Protein AF-D5BYV4-F1 (afdb_monomer_lite)

Secondary structure (DSSP, 8-state):
--------------------HHHHHHHHHHHHHHHHHTT--EE-TTSPEE-GGGHHHHHHHHHHHHHHHHHHHHHHTT---STT----------

Organism: Nitrosococcus halophilus (strain Nc4) (NCBI:txid472759)

Foldseek 3Di:
DDDDDDDDDPPPPPDPPPCPPLNVVLVVLVVVLVCQVVQHWDQDPVRDIDHVVCSVVSVVVNVVSVVVVVVVVCVVVVDPDDPPDDDPPPDPPD

Radius of gyration: 22.62 Å; chains: 1; bounding box: 72×25×54 Å

Structure (mmCIF, N/CA/C/O backbone):
data_AF-D5BYV4-F1
#
_entry.id   AF-D5BYV4-F1
#
loop_
_atom_site.group_PDB
_atom_site.id
_atom_site.type_symbol
_atom_site.label_atom_id
_atom_site.label_alt_id
_atom_site.label_comp_id
_atom_site.label_asym_id
_atom_site.label_entity_id
_atom_site.label_seq_id
_atom_site.pdbx_PDB_ins_code
_atom_site.Cartn_x
_atom_site.Cartn_y
_atom_site.Cartn_z
_atom_site.occupancy
_atom_site.B_iso_or_equiv
_atom_site.auth_seq_id
_atom_site.auth_comp_id
_atom_site.auth_asym_id
_atom_site.auth_atom_id
_atom_site.pdbx_PDB_model_num
ATOM 1 N N . MET A 1 1 ? 58.880 -0.620 16.498 1.00 53.56 1 MET A N 1
ATOM 2 C CA . MET A 1 1 ? 57.892 -1.717 16.575 1.00 53.56 1 MET A CA 1
ATOM 3 C C . MET A 1 1 ? 56.788 -1.314 17.549 1.00 53.56 1 MET A C 1
ATOM 5 O O . MET A 1 1 ? 56.972 -1.440 18.748 1.00 53.56 1 MET A O 1
ATOM 9 N N . ARG A 1 2 ? 55.703 -0.727 17.030 1.00 52.41 2 ARG A N 1
ATOM 10 C CA . ARG A 1 2 ? 54.328 -0.740 17.565 1.00 52.41 2 ARG A CA 1
ATOM 11 C C . ARG A 1 2 ? 53.454 -0.066 16.505 1.00 52.41 2 ARG A C 1
ATOM 13 O O . ARG A 1 2 ? 53.342 1.150 16.453 1.00 52.41 2 ARG A O 1
ATOM 20 N N . LEU A 1 3 ? 52.967 -0.893 15.582 1.00 59.44 3 LEU A N 1
ATOM 21 C CA . LEU A 1 3 ? 51.846 -0.563 14.710 1.00 59.44 3 LEU A CA 1
ATOM 22 C C . LEU A 1 3 ? 50.565 -0.546 15.558 1.00 59.44 3 LEU A C 1
ATOM 24 O O . LEU A 1 3 ? 50.477 -1.369 16.471 1.00 59.44 3 LEU A O 1
ATOM 28 N N . HIS A 1 4 ? 49.646 0.378 15.250 1.00 58.47 4 HIS A N 1
ATOM 29 C CA 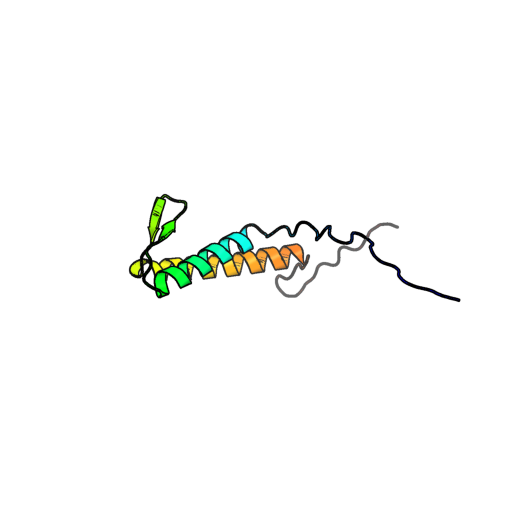. HIS A 1 4 ? 48.164 0.319 15.279 1.00 58.47 4 HIS A CA 1
ATOM 30 C C . HIS A 1 4 ? 47.583 1.737 15.504 1.00 58.47 4 HIS A C 1
ATOM 32 O O . HIS A 1 4 ? 48.211 2.516 16.220 1.00 58.47 4 HIS A O 1
ATOM 38 N N . PRO A 1 5 ? 46.354 2.058 15.049 1.00 56.84 5 PRO A N 1
ATOM 39 C CA . PRO A 1 5 ? 45.579 1.459 13.962 1.00 56.84 5 PRO A CA 1
ATOM 40 C C . PRO A 1 5 ? 45.082 2.492 12.931 1.00 56.84 5 PRO A C 1
ATOM 42 O O . PRO A 1 5 ? 44.778 3.643 13.236 1.00 56.84 5 PRO A O 1
ATOM 45 N N . SER A 1 6 ? 44.931 2.021 11.698 1.00 58.81 6 SER A N 1
ATOM 46 C CA . SER A 1 6 ? 44.068 2.626 10.690 1.00 58.81 6 SER A CA 1
ATOM 47 C C . SER A 1 6 ? 42.622 2.689 11.201 1.00 58.81 6 SER A C 1
ATOM 49 O O . SER A 1 6 ? 42.060 1.678 11.609 1.00 58.81 6 SER A O 1
ATOM 51 N N . GLY A 1 7 ? 42.018 3.868 11.142 1.00 56.78 7 GLY A N 1
ATOM 52 C CA . GLY A 1 7 ? 40.606 4.128 11.426 1.00 56.78 7 GLY A CA 1
ATOM 53 C C . GLY A 1 7 ? 40.455 5.642 11.412 1.00 56.78 7 GLY A C 1
ATOM 54 O O . GLY A 1 7 ? 40.982 6.319 12.276 1.00 56.78 7 GLY A O 1
ATOM 55 N N . GLN A 1 8 ? 39.919 6.276 10.381 1.00 55.09 8 GLN A N 1
ATOM 56 C CA . GLN A 1 8 ? 38.558 6.116 9.915 1.00 55.09 8 GLN A CA 1
ATOM 57 C C . GLN A 1 8 ? 38.498 6.814 8.548 1.00 55.09 8 GLN A C 1
ATOM 59 O O . GLN A 1 8 ? 38.693 8.025 8.468 1.00 55.09 8 GLN A O 1
ATOM 64 N N . CYS A 1 9 ? 38.246 6.089 7.460 1.00 39.72 9 CYS A N 1
ATOM 65 C CA . CYS A 1 9 ? 37.694 6.748 6.277 1.00 39.72 9 CYS A CA 1
ATOM 66 C C . CYS A 1 9 ? 36.216 7.023 6.591 1.00 39.72 9 CYS A C 1
ATOM 68 O O . CYS A 1 9 ? 35.519 6.065 6.939 1.00 39.72 9 CYS A O 1
ATOM 70 N N . PRO A 1 10 ? 35.693 8.258 6.488 1.00 51.41 10 PRO A N 1
ATOM 71 C CA . PRO A 1 10 ? 34.255 8.483 6.556 1.00 51.41 10 PRO A CA 1
ATOM 72 C C . PRO A 1 10 ? 33.610 7.976 5.258 1.00 51.41 10 PRO A C 1
ATOM 74 O O . PRO A 1 10 ? 33.300 8.733 4.347 1.00 51.41 10 PRO A O 1
ATOM 77 N N . GLN A 1 11 ? 33.425 6.662 5.157 1.00 50.34 11 GLN A N 1
ATOM 78 C CA . GLN A 1 11 ? 32.559 6.043 4.158 1.00 50.34 11 GLN A CA 1
ATOM 79 C C . GLN A 1 11 ? 31.157 5.975 4.773 1.00 50.34 11 GLN A C 1
ATOM 81 O O . GLN A 1 11 ? 30.729 4.948 5.289 1.00 50.34 11 GLN A O 1
ATOM 86 N N . SER A 1 12 ? 30.462 7.107 4.830 1.00 50.44 12 SER A N 1
ATOM 87 C CA . SER A 1 12 ? 29.021 7.138 5.123 1.00 50.44 12 SER A CA 1
ATOM 88 C C . SER A 1 12 ? 28.370 8.317 4.421 1.00 50.44 12 SER A C 1
ATOM 90 O O . SER A 1 12 ? 27.598 9.080 4.985 1.00 50.44 12 SER A O 1
ATOM 92 N N . THR A 1 13 ? 28.655 8.428 3.130 1.00 54.50 13 THR A N 1
ATOM 93 C CA . THR A 1 13 ? 27.609 8.810 2.191 1.00 54.50 13 THR A CA 1
ATOM 94 C C . THR A 1 13 ? 27.010 7.495 1.720 1.00 54.50 13 THR A C 1
ATOM 96 O O . THR A 1 13 ? 27.367 6.977 0.665 1.00 54.50 13 THR A O 1
ATOM 99 N N . PHE A 1 14 ? 26.158 6.893 2.559 1.00 49.44 14 PHE A N 1
ATOM 100 C CA . PHE A 1 14 ? 25.176 5.956 2.032 1.00 49.44 14 PHE A CA 1
ATOM 101 C C . PHE A 1 14 ? 24.405 6.762 1.001 1.00 49.44 14 PHE A C 1
ATOM 103 O O . PHE A 1 14 ? 23.749 7.747 1.345 1.00 49.44 14 PHE A O 1
ATOM 110 N N . GLY A 1 15 ? 24.650 6.421 -0.266 1.00 45.66 15 GLY A N 1
ATOM 111 C CA . GLY A 1 15 ? 24.058 7.075 -1.413 1.00 45.66 15 GLY A CA 1
ATOM 112 C C . GLY A 1 15 ? 22.583 7.278 -1.144 1.00 45.66 15 GLY A C 1
ATOM 113 O O . GLY A 1 15 ? 21.931 6.387 -0.597 1.00 45.66 15 GLY A O 1
ATOM 114 N N . GLY A 1 16 ? 22.100 8.476 -1.474 1.00 47.19 16 GLY A N 1
ATOM 115 C CA . GLY A 1 16 ? 20.681 8.768 -1.501 1.00 47.19 16 GLY A CA 1
ATOM 116 C C . GLY A 1 16 ? 20.010 7.653 -2.278 1.00 47.19 16 GLY A C 1
ATOM 117 O O . GLY A 1 16 ? 20.101 7.594 -3.503 1.00 47.19 16 GLY A O 1
ATOM 118 N N . ILE A 1 17 ? 19.414 6.723 -1.539 1.00 47.03 17 ILE A N 1
ATOM 119 C CA . ILE A 1 17 ? 18.551 5.712 -2.099 1.00 47.03 17 ILE A CA 1
ATOM 120 C C . ILE A 1 17 ? 17.401 6.575 -2.572 1.00 47.03 17 ILE A C 1
ATOM 122 O O . ILE A 1 17 ? 16.674 7.140 -1.752 1.00 47.03 17 ILE A O 1
ATOM 126 N N . ALA A 1 18 ? 17.312 6.793 -3.879 1.00 48.66 18 ALA A N 1
ATOM 127 C CA . ALA A 1 18 ? 16.065 7.203 -4.474 1.00 48.66 18 ALA A CA 1
ATOM 128 C C . ALA A 1 18 ? 15.090 6.084 -4.105 1.00 48.66 18 ALA A C 1
ATOM 130 O O . ALA A 1 18 ? 15.008 5.067 -4.785 1.00 48.66 18 ALA A O 1
ATOM 131 N N . VAL A 1 19 ? 14.459 6.214 -2.937 1.00 48.22 19 VAL A N 1
ATOM 132 C CA . VAL A 1 19 ? 13.308 5.423 -2.553 1.00 48.22 19 VAL A CA 1
ATOM 133 C C . VAL A 1 19 ? 12.297 5.807 -3.611 1.00 48.22 19 VAL A C 1
ATOM 135 O O . VAL A 1 19 ? 11.756 6.914 -3.590 1.00 48.22 19 VAL A O 1
ATOM 138 N N . SER A 1 20 ? 12.176 4.956 -4.625 1.00 56.81 20 SER A N 1
ATOM 139 C CA . SER A 1 20 ? 11.276 5.161 -5.744 1.00 56.81 20 SER A CA 1
ATOM 140 C C . SER A 1 20 ? 9.914 5.518 -5.168 1.00 56.81 20 SER A C 1
ATOM 142 O O . SER A 1 20 ? 9.490 4.931 -4.165 1.00 56.81 20 SER A O 1
ATOM 144 N N . THR A 1 21 ? 9.237 6.507 -5.749 1.00 73.75 21 THR A N 1
ATOM 145 C CA . THR A 1 21 ? 7.955 6.981 -5.219 1.00 73.75 21 THR A CA 1
ATOM 146 C C . THR A 1 21 ? 6.975 5.818 -5.035 1.00 73.75 21 THR A C 1
ATOM 148 O O . THR A 1 21 ? 6.228 5.812 -4.061 1.00 73.75 21 THR A O 1
ATOM 151 N N . ALA A 1 22 ? 7.019 4.784 -5.887 1.00 79.31 22 ALA A N 1
ATOM 152 C CA . ALA A 1 22 ? 6.184 3.599 -5.716 1.00 79.31 22 ALA A CA 1
ATOM 153 C C . ALA A 1 22 ? 6.562 2.728 -4.504 1.00 79.31 22 ALA A C 1
ATOM 155 O O . ALA A 1 22 ? 5.664 2.207 -3.845 1.00 79.31 22 ALA A O 1
ATOM 156 N N . THR A 1 23 ? 7.848 2.586 -4.173 1.00 83.12 23 THR A N 1
ATOM 157 C CA . THR A 1 23 ? 8.312 1.780 -3.028 1.00 83.12 23 THR A CA 1
ATOM 158 C C . THR A 1 23 ? 7.924 2.429 -1.699 1.00 83.12 23 THR A C 1
ATOM 160 O O . THR A 1 23 ? 7.447 1.741 -0.795 1.00 83.12 23 THR A O 1
ATOM 163 N N . ASP A 1 24 ? 8.042 3.758 -1.596 1.00 85.56 24 ASP A N 1
ATOM 164 C CA . ASP A 1 24 ? 7.566 4.514 -0.426 1.00 85.56 24 ASP A CA 1
ATOM 165 C C . ASP A 1 24 ? 6.046 4.372 -0.254 1.00 85.56 24 ASP A C 1
ATOM 167 O O . ASP A 1 24 ? 5.538 4.127 0.843 1.00 85.56 24 ASP A O 1
ATOM 171 N N . MET A 1 25 ? 5.307 4.451 -1.365 1.00 87.94 25 MET A N 1
ATOM 172 C CA . MET A 1 25 ? 3.861 4.261 -1.345 1.00 87.94 25 MET A CA 1
ATOM 173 C C . MET A 1 25 ? 3.489 2.838 -0.922 1.00 87.94 25 MET A C 1
ATOM 175 O O . MET A 1 25 ? 2.651 2.680 -0.037 1.00 87.94 25 MET A O 1
ATOM 179 N N . LEU A 1 26 ? 4.142 1.803 -1.459 1.00 87.75 26 LEU A N 1
ATOM 180 C CA . LEU A 1 26 ? 3.915 0.411 -1.062 1.00 87.75 26 LEU A CA 1
ATOM 181 C C . LEU A 1 26 ? 4.114 0.200 0.449 1.00 87.75 26 LEU A C 1
ATOM 183 O O . LEU A 1 26 ? 3.284 -0.442 1.099 1.00 87.75 26 LEU A O 1
ATOM 187 N N . ALA A 1 27 ? 5.168 0.784 1.023 1.00 88.69 27 ALA A N 1
ATOM 188 C CA . ALA A 1 27 ? 5.434 0.705 2.457 1.00 88.69 27 ALA A CA 1
ATOM 189 C C . ALA A 1 27 ? 4.294 1.311 3.297 1.00 88.69 27 ALA A C 1
ATOM 191 O O . ALA A 1 27 ? 3.883 0.713 4.295 1.00 88.69 27 ALA A O 1
ATOM 192 N N . LYS A 1 28 ? 3.713 2.441 2.866 1.00 87.88 28 LYS A N 1
ATOM 193 C CA . LYS A 1 28 ? 2.540 3.042 3.529 1.00 87.88 28 LYS A CA 1
ATOM 194 C C . LYS A 1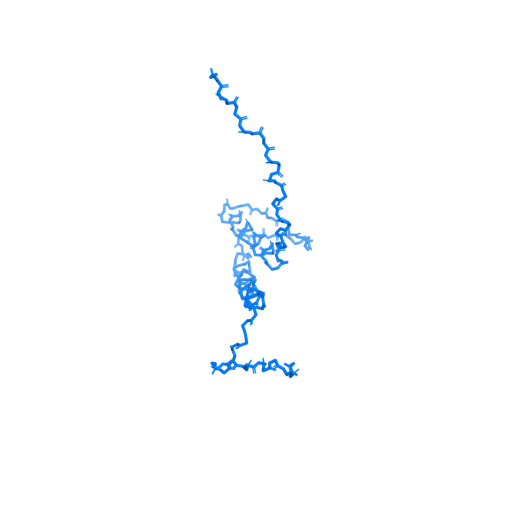 28 ? 1.334 2.104 3.510 1.00 87.88 28 LYS A C 1
ATOM 196 O O . LYS A 1 28 ? 0.683 1.943 4.540 1.00 87.88 28 LYS A O 1
ATOM 201 N N . TYR A 1 29 ? 1.058 1.445 2.381 1.00 89.94 29 TYR A N 1
ATOM 202 C CA . TYR A 1 29 ? -0.044 0.476 2.279 1.00 89.94 29 TYR A CA 1
ATOM 203 C C . TYR A 1 29 ? 0.165 -0.752 3.178 1.00 89.94 29 TYR A C 1
ATOM 205 O O . TYR A 1 29 ? -0.790 -1.227 3.791 1.00 89.94 29 TYR A O 1
ATOM 213 N N . LEU A 1 30 ? 1.398 -1.247 3.307 1.00 91.12 30 LEU A N 1
ATOM 214 C CA . LEU A 1 30 ? 1.719 -2.356 4.214 1.00 91.12 30 LEU A CA 1
ATOM 215 C C . LEU A 1 30 ? 1.553 -1.965 5.687 1.00 91.12 30 LEU A C 1
ATOM 217 O O . LEU A 1 30 ? 0.955 -2.711 6.460 1.00 91.12 30 LEU A O 1
ATOM 221 N N . ALA A 1 31 ? 2.033 -0.780 6.073 1.00 89.88 31 ALA A N 1
ATOM 222 C CA . ALA A 1 31 ? 1.848 -0.262 7.427 1.00 89.88 31 ALA A CA 1
ATOM 223 C C . ALA A 1 31 ? 0.358 -0.102 7.771 1.00 89.88 31 ALA A C 1
ATOM 225 O O . ALA A 1 31 ? -0.072 -0.439 8.876 1.00 89.88 31 ALA A O 1
ATOM 226 N N . ALA A 1 32 ? -0.437 0.353 6.800 1.00 89.06 32 ALA A N 1
ATOM 227 C CA . ALA A 1 32 ? -1.879 0.480 6.930 1.00 89.06 32 ALA A CA 1
ATOM 228 C C . ALA A 1 32 ? -2.569 -0.874 7.142 1.00 89.06 32 ALA A C 1
ATOM 230 O O . ALA A 1 32 ? -3.366 -1.027 8.067 1.00 89.06 32 ALA A O 1
ATOM 231 N N . GLU A 1 33 ? -2.236 -1.876 6.323 1.00 88.50 33 GLU A N 1
ATOM 232 C CA . GLU A 1 33 ? -2.795 -3.227 6.443 1.00 88.50 33 GLU A CA 1
ATOM 233 C C . GLU A 1 33 ? -2.519 -3.832 7.829 1.00 88.50 33 GLU A C 1
ATOM 235 O O . GLU A 1 33 ? -3.431 -4.387 8.452 1.00 88.50 33 GLU A O 1
ATOM 240 N N . SER A 1 34 ? -1.297 -3.678 8.343 1.00 90.75 34 SER A N 1
ATOM 241 C CA . SER A 1 34 ? -0.927 -4.131 9.689 1.00 90.75 34 SER A CA 1
ATOM 242 C C . SER A 1 34 ? -1.736 -3.412 10.771 1.00 90.75 34 SER A C 1
ATOM 244 O O . SER A 1 34 ? -2.364 -4.067 11.605 1.00 90.75 34 SER A O 1
ATOM 246 N N . ALA A 1 35 ? -1.820 -2.078 10.711 1.00 89.25 35 ALA A N 1
ATOM 247 C CA . ALA A 1 35 ? -2.565 -1.281 11.685 1.00 89.25 35 ALA A CA 1
ATOM 248 C C . ALA A 1 35 ? -4.056 -1.663 11.738 1.00 89.25 35 ALA A C 1
ATOM 250 O O . ALA A 1 35 ? -4.609 -1.848 12.824 1.00 89.25 35 ALA A O 1
ATOM 251 N N . LEU A 1 36 ? -4.698 -1.854 10.581 1.00 88.38 36 LEU A N 1
ATOM 252 C CA . LEU A 1 36 ? -6.091 -2.305 10.530 1.00 88.38 36 LEU A CA 1
ATOM 253 C C . LEU A 1 36 ? -6.267 -3.733 11.050 1.00 88.38 36 LEU A C 1
ATOM 255 O O . LEU A 1 36 ? -7.267 -4.050 11.701 1.00 88.38 36 LEU A O 1
ATOM 259 N N . THR A 1 37 ? -5.309 -4.616 10.767 1.00 89.69 37 THR A N 1
ATOM 260 C CA . THR A 1 37 ? -5.355 -6.003 11.244 1.00 89.69 37 THR A CA 1
ATOM 261 C C . THR A 1 37 ? -5.312 -6.050 12.773 1.00 89.69 37 THR A C 1
ATOM 263 O O . THR A 1 37 ? -6.076 -6.809 13.376 1.00 89.69 37 THR A O 1
ATOM 266 N N . GLU A 1 38 ? -4.535 -5.160 13.395 1.00 88.94 38 GLU A N 1
ATOM 267 C CA . GLU A 1 38 ? -4.484 -4.931 14.848 1.00 88.94 38 GLU A CA 1
ATOM 268 C C . GLU A 1 38 ? -5.744 -4.250 15.424 1.00 88.94 38 GLU A C 1
ATOM 270 O O . GLU A 1 38 ? -5.878 -4.135 16.639 1.00 88.94 38 GLU A O 1
ATOM 275 N N . GLY A 1 39 ? -6.687 -3.815 14.579 1.00 85.69 39 GLY A N 1
ATOM 276 C CA . GLY A 1 39 ? -7.925 -3.148 14.996 1.00 85.69 39 GLY A CA 1
ATOM 277 C C . GLY A 1 39 ? -7.790 -1.639 15.210 1.00 85.69 39 GLY A C 1
ATOM 278 O O . GLY A 1 39 ? -8.694 -1.019 15.766 1.00 85.69 39 GLY A O 1
ATOM 279 N N . LYS A 1 40 ? -6.685 -1.030 14.768 1.00 84.19 40 LYS A N 1
ATOM 280 C CA . LYS A 1 40 ? -6.503 0.425 14.797 1.00 84.19 40 LYS A CA 1
ATOM 281 C C . LYS A 1 40 ? -7.235 1.057 13.615 1.00 84.19 40 LYS A C 1
ATOM 283 O O . LYS A 1 40 ? -7.320 0.466 12.544 1.00 84.19 40 LYS A O 1
ATOM 288 N N . SER A 1 41 ? -7.741 2.270 13.812 1.00 84.00 41 SER A N 1
ATOM 289 C CA . SER A 1 41 ? -8.254 3.114 12.727 1.00 84.00 41 SER A CA 1
ATOM 290 C C . SER A 1 41 ? -7.170 4.103 12.321 1.00 84.00 41 SER A C 1
ATOM 292 O O . SER A 1 41 ? -6.500 4.670 13.186 1.00 84.00 41 SER A O 1
ATOM 294 N N . ILE A 1 42 ? -6.980 4.297 11.020 1.00 87.25 42 ILE A N 1
ATOM 295 C CA . ILE A 1 42 ? -5.903 5.128 10.468 1.00 87.25 42 ILE A CA 1
ATOM 296 C C . ILE A 1 42 ? -6.491 6.269 9.656 1.00 87.25 42 ILE A C 1
ATOM 298 O O . ILE A 1 42 ? -7.328 6.046 8.789 1.00 87.25 42 ILE A O 1
ATOM 302 N N . SER A 1 43 ? -6.024 7.488 9.906 1.00 86.44 43 SER A N 1
ATOM 303 C CA . SER A 1 43 ? -6.342 8.636 9.058 1.00 86.44 43 SER A CA 1
ATOM 304 C C . SER A 1 43 ? -5.372 8.669 7.884 1.00 86.44 43 SER A C 1
ATOM 306 O O . SER A 1 43 ? -4.160 8.778 8.074 1.00 86.44 43 SER A O 1
ATOM 308 N N . TRP A 1 44 ? -5.900 8.543 6.673 1.00 83.56 44 TRP A N 1
ATOM 309 C CA . TRP A 1 44 ? -5.127 8.592 5.442 1.00 83.56 44 TRP A CA 1
ATOM 310 C C . TRP A 1 44 ? -4.788 10.030 5.048 1.00 83.56 44 TRP A C 1
ATOM 312 O O . TRP A 1 44 ? -5.424 10.982 5.499 1.00 83.56 44 TRP A O 1
ATOM 322 N N . VAL A 1 45 ? -3.802 10.183 4.163 1.00 75.88 45 VAL A N 1
ATOM 323 C CA . VAL A 1 45 ? -3.351 11.490 3.646 1.00 75.88 45 VAL A CA 1
ATOM 324 C C . VAL A 1 45 ? -4.455 12.273 2.929 1.00 75.88 45 VAL A C 1
ATOM 326 O O . VAL A 1 45 ? -4.442 13.497 2.965 1.00 75.88 45 VAL A O 1
ATOM 329 N N . ASP A 1 46 ? -5.454 11.586 2.373 1.00 78.00 46 ASP A N 1
ATOM 330 C CA . ASP A 1 46 ? -6.641 12.199 1.756 1.00 78.00 46 ASP A CA 1
ATOM 331 C C . ASP A 1 46 ? -7.709 12.638 2.782 1.00 78.00 46 ASP A C 1
ATOM 333 O O . ASP A 1 46 ? -8.829 12.987 2.417 1.00 78.00 46 ASP A O 1
ATOM 337 N N . GLY A 1 47 ? -7.409 12.558 4.083 1.00 81.12 47 GLY A N 1
ATOM 338 C CA . GLY A 1 47 ? -8.334 12.891 5.172 1.00 81.12 47 GLY A CA 1
ATOM 339 C C . GLY A 1 47 ? -9.401 11.826 5.448 1.00 81.12 47 GLY A C 1
ATOM 340 O O . GLY A 1 47 ? -10.213 11.989 6.358 1.00 81.12 47 GLY A O 1
ATOM 341 N N . ARG A 1 48 ? -9.404 10.719 4.695 1.00 84.00 48 ARG A N 1
ATOM 342 C CA . ARG A 1 48 ? -10.308 9.579 4.911 1.00 84.00 48 ARG A CA 1
ATOM 343 C C . ARG A 1 48 ? -9.839 8.745 6.098 1.00 84.00 48 ARG A C 1
ATOM 345 O O . ARG A 1 48 ? -8.648 8.488 6.245 1.00 84.00 48 ARG A O 1
ATOM 352 N N . GLN A 1 49 ? -10.775 8.283 6.919 1.00 87.56 49 GLN A N 1
ATOM 353 C CA . GLN A 1 49 ? -10.486 7.321 7.977 1.00 87.56 49 GLN A CA 1
ATOM 354 C C . GLN A 1 49 ? -10.665 5.906 7.424 1.00 87.56 49 GLN A C 1
ATOM 356 O O . GLN A 1 49 ? -11.720 5.585 6.888 1.00 87.56 49 GLN A O 1
ATOM 361 N N . LEU A 1 50 ? -9.619 5.092 7.522 1.00 87.19 50 LEU A N 1
ATOM 362 C CA . LEU A 1 50 ? -9.603 3.700 7.093 1.00 87.19 50 LEU A CA 1
ATOM 363 C C . LEU A 1 50 ? -9.837 2.794 8.299 1.00 87.19 50 LEU A C 1
ATOM 365 O O . LEU A 1 50 ? -9.252 2.988 9.372 1.00 87.19 50 LEU A O 1
ATOM 369 N N . THR A 1 51 ? -10.668 1.780 8.091 1.00 88.44 51 THR A N 1
ATOM 370 C CA . THR A 1 51 ? -11.077 0.791 9.088 1.00 88.44 51 THR A CA 1
ATOM 371 C C . THR A 1 51 ? -10.930 -0.626 8.530 1.00 88.44 51 THR A C 1
ATOM 373 O O . THR A 1 51 ? -10.607 -0.817 7.360 1.00 88.44 51 THR A O 1
ATOM 376 N N . ARG A 1 52 ? -11.179 -1.660 9.347 1.00 86.75 52 ARG A N 1
ATOM 377 C CA . ARG A 1 52 ? -11.127 -3.068 8.899 1.00 86.75 52 ARG A CA 1
ATOM 378 C C . ARG A 1 52 ? -12.014 -3.367 7.684 1.00 86.75 52 ARG A C 1
ATOM 380 O O . ARG A 1 52 ? -11.711 -4.310 6.958 1.00 86.75 52 A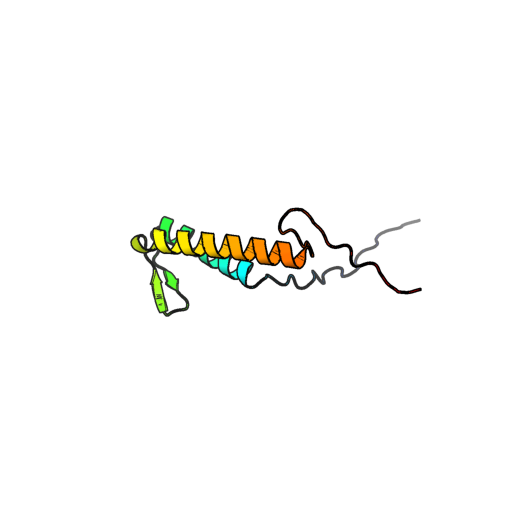RG A O 1
ATOM 387 N N . GLU A 1 53 ? -13.073 -2.595 7.459 1.00 87.94 53 GLU A N 1
ATOM 388 C CA . GLU A 1 53 ? -13.953 -2.742 6.294 1.00 87.94 53 GLU A CA 1
ATOM 389 C C . GLU A 1 53 ? -13.231 -2.355 4.990 1.00 87.94 53 GLU A C 1
ATOM 391 O O . GLU A 1 53 ? -13.405 -3.000 3.956 1.00 87.94 53 GLU A O 1
ATOM 396 N N . ASP A 1 54 ? -12.312 -1.391 5.066 1.00 87.81 54 ASP A N 1
ATOM 397 C CA . ASP A 1 54 ? -11.496 -0.907 3.949 1.00 87.81 54 ASP A CA 1
ATOM 398 C C . ASP A 1 54 ? -10.288 -1.812 3.649 1.00 87.81 54 ASP A C 1
ATOM 400 O O . ASP A 1 54 ? -9.554 -1.600 2.682 1.00 87.81 54 ASP A O 1
ATOM 404 N N . LEU A 1 55 ? -10.062 -2.868 4.438 1.00 88.56 55 LEU A N 1
ATOM 405 C CA . LEU A 1 55 ? -8.893 -3.748 4.311 1.00 88.56 55 LEU A CA 1
ATOM 406 C C . LEU A 1 55 ? -8.834 -4.430 2.930 1.00 88.56 55 LEU A C 1
ATOM 408 O O . LEU A 1 55 ? -7.753 -4.662 2.382 1.00 88.56 55 LEU A O 1
ATOM 412 N N . ALA A 1 56 ? -9.991 -4.691 2.314 1.00 90.19 56 ALA A N 1
ATOM 413 C CA . ALA A 1 56 ? -10.067 -5.174 0.937 1.00 90.19 56 ALA A CA 1
ATOM 414 C C . ALA A 1 56 ? -9.601 -4.128 -0.098 1.00 90.19 56 ALA A C 1
ATOM 416 O O . ALA A 1 56 ? -8.966 -4.501 -1.086 1.00 90.19 56 ALA A O 1
ATOM 417 N N . GLU A 1 57 ? -9.884 -2.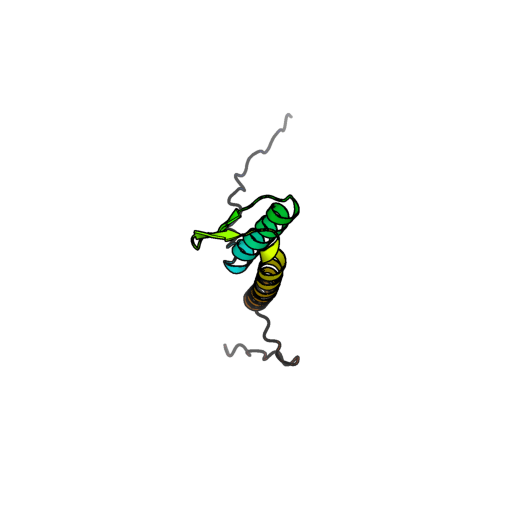840 0.118 1.00 89.19 57 GLU A N 1
ATOM 418 C CA . GLU A 1 57 ? -9.421 -1.727 -0.724 1.00 89.19 57 GLU A CA 1
ATOM 419 C C . GLU A 1 57 ? -7.907 -1.528 -0.573 1.00 89.19 57 GLU A C 1
ATOM 421 O O . GLU A 1 57 ? -7.192 -1.509 -1.575 1.00 89.19 57 GLU A O 1
ATOM 426 N N . ILE A 1 58 ? -7.390 -1.530 0.660 1.00 89.50 58 ILE A N 1
ATOM 427 C CA . ILE A 1 58 ? -5.947 -1.414 0.936 1.00 89.50 58 ILE A CA 1
ATOM 428 C C . ILE A 1 58 ? -5.162 -2.552 0.279 1.00 89.50 58 ILE A C 1
ATOM 430 O O . ILE A 1 58 ? -4.130 -2.315 -0.346 1.00 89.50 58 ILE A O 1
ATOM 434 N N . ARG A 1 59 ? -5.668 -3.790 0.341 1.00 90.88 59 ARG A N 1
ATOM 435 C CA . ARG A 1 59 ? -5.050 -4.938 -0.343 1.00 90.88 59 ARG A CA 1
ATOM 436 C C . ARG A 1 59 ? -5.004 -4.778 -1.859 1.00 90.88 59 ARG A C 1
ATOM 438 O O . ARG A 1 59 ? -4.042 -5.234 -2.477 1.00 90.88 59 ARG A O 1
ATOM 445 N N . LYS A 1 60 ? -6.036 -4.180 -2.464 1.00 92.00 60 LYS A N 1
ATOM 446 C CA . LYS A 1 60 ? -6.054 -3.873 -3.903 1.00 92.00 60 LYS A CA 1
ATOM 447 C C . LYS A 1 60 ? -5.034 -2.784 -4.230 1.00 92.00 60 LYS A C 1
ATOM 449 O O . LYS A 1 60 ? -4.234 -2.991 -5.137 1.00 92.00 60 LYS A O 1
ATOM 454 N N . GLY A 1 61 ? -5.006 -1.703 -3.448 1.00 89.88 61 GLY A N 1
ATOM 455 C CA . GLY A 1 61 ? -4.019 -0.630 -3.576 1.00 89.88 61 GLY A CA 1
ATOM 456 C C . GLY A 1 61 ? -2.588 -1.158 -3.473 1.00 89.88 61 GLY A C 1
ATOM 457 O O . GLY A 1 61 ? -1.778 -0.898 -4.356 1.00 89.88 61 GLY A O 1
ATOM 458 N N . ARG A 1 62 ? -2.296 -2.008 -2.479 1.00 90.06 62 ARG A N 1
ATOM 459 C CA . ARG A 1 62 ? -0.989 -2.670 -2.340 1.00 90.06 62 ARG A CA 1
ATOM 460 C C . ARG A 1 62 ? -0.588 -3.407 -3.618 1.00 90.06 62 ARG A C 1
ATOM 462 O O . ARG A 1 62 ? 0.496 -3.163 -4.127 1.00 90.06 62 ARG A O 1
ATOM 469 N N . LYS A 1 63 ? -1.470 -4.254 -4.162 1.00 90.69 63 LYS A N 1
ATOM 470 C CA . LYS A 1 63 ? -1.191 -5.016 -5.393 1.00 90.69 63 LYS A CA 1
ATOM 471 C C . LYS A 1 63 ? -0.909 -4.119 -6.595 1.00 90.69 63 LYS A C 1
ATOM 473 O O . LYS A 1 63 ? -0.113 -4.482 -7.457 1.00 90.69 63 LYS A O 1
ATOM 478 N N . GLU A 1 64 ? -1.581 -2.975 -6.683 1.00 90.19 64 GLU A N 1
ATOM 479 C CA . GLU A 1 64 ? -1.313 -1.989 -7.729 1.00 90.19 64 GLU A CA 1
ATOM 480 C C . GLU A 1 64 ? 0.083 -1.381 -7.568 1.00 90.19 64 GLU A C 1
ATOM 482 O O . GLU A 1 64 ? 0.851 -1.343 -8.529 1.00 90.19 64 GLU A O 1
ATOM 487 N N . TRP A 1 65 ? 0.447 -0.980 -6.350 1.00 88.56 65 TRP A N 1
ATOM 488 C CA . TRP A 1 65 ? 1.770 -0.430 -6.070 1.00 88.56 65 TRP A CA 1
ATOM 489 C C . TRP A 1 65 ? 2.887 -1.460 -6.230 1.00 88.56 65 TRP A C 1
ATOM 491 O O . TRP A 1 65 ? 3.918 -1.116 -6.790 1.00 88.56 65 TRP A O 1
ATOM 501 N N . GLU A 1 66 ? 2.673 -2.728 -5.869 1.00 88.69 66 GLU A N 1
ATOM 502 C CA . GLU A 1 66 ? 3.621 -3.824 -6.136 1.00 88.69 66 GLU A CA 1
ATOM 503 C C . GLU A 1 66 ? 3.918 -3.960 -7.637 1.00 88.69 66 GLU A C 1
ATOM 505 O O . GLU A 1 66 ? 5.074 -4.083 -8.038 1.00 88.69 66 GLU A O 1
ATOM 510 N N . ARG A 1 67 ? 2.889 -3.872 -8.492 1.00 87.81 67 ARG A N 1
ATOM 511 C CA . ARG A 1 67 ? 3.076 -3.888 -9.954 1.00 87.81 67 ARG A CA 1
ATOM 512 C C . ARG A 1 67 ? 3.857 -2.675 -10.447 1.00 87.81 67 ARG A C 1
ATOM 514 O O . ARG A 1 67 ? 4.673 -2.812 -11.353 1.00 87.81 67 ARG A O 1
ATOM 521 N N . ARG A 1 68 ? 3.596 -1.496 -9.877 1.00 85.75 68 ARG A N 1
ATOM 522 C CA . ARG A 1 68 ? 4.298 -0.257 -10.238 1.00 85.75 68 ARG A CA 1
ATOM 523 C C . ARG A 1 68 ? 5.757 -0.295 -9.806 1.00 85.75 68 ARG A C 1
ATOM 525 O O . ARG A 1 68 ? 6.601 0.060 -10.613 1.00 85.75 68 ARG A O 1
ATOM 532 N N . VAL A 1 69 ? 6.050 -0.791 -8.603 1.00 87.12 69 VAL A N 1
ATOM 533 C CA . VAL A 1 69 ? 7.424 -1.019 -8.131 1.00 87.12 69 VAL A CA 1
ATOM 534 C C . VAL A 1 69 ? 8.151 -1.969 -9.075 1.00 87.12 69 VAL A C 1
ATOM 536 O O . VAL A 1 69 ? 9.211 -1.617 -9.572 1.00 87.12 69 VAL A O 1
ATOM 539 N N . ALA A 1 70 ? 7.550 -3.110 -9.422 1.00 84.62 70 ALA A N 1
ATOM 540 C CA . ALA A 1 70 ? 8.158 -4.049 -10.366 1.00 84.62 70 ALA A CA 1
ATOM 541 C C . ALA A 1 70 ? 8.417 -3.419 -11.751 1.00 84.62 70 ALA A C 1
ATOM 543 O O . ALA A 1 70 ? 9.426 -3.711 -12.392 1.00 84.62 70 ALA A O 1
ATOM 544 N N . ALA A 1 71 ? 7.526 -2.539 -12.220 1.00 82.62 71 ALA A N 1
ATOM 545 C CA . ALA A 1 71 ? 7.723 -1.797 -13.463 1.00 82.62 71 ALA A CA 1
ATOM 546 C C . ALA A 1 71 ? 8.848 -0.752 -13.351 1.00 82.62 71 ALA A C 1
ATOM 548 O O . ALA A 1 71 ? 9.668 -0.654 -14.261 1.00 82.62 71 ALA A O 1
ATOM 549 N N . GLU A 1 72 ? 8.914 -0.004 -12.247 1.00 82.88 72 GLU A N 1
ATOM 550 C CA . GLU A 1 72 ? 9.991 0.954 -11.968 1.00 82.88 72 GLU A CA 1
ATOM 551 C C . GLU A 1 72 ? 11.348 0.243 -11.860 1.00 82.88 72 GLU A C 1
ATOM 553 O O . GLU A 1 72 ? 12.326 0.705 -12.441 1.00 82.88 72 GLU A O 1
ATOM 558 N N . GLU A 1 73 ? 11.407 -0.917 -11.202 1.00 80.19 73 GLU A N 1
ATOM 559 C CA . GLU A 1 73 ? 12.607 -1.755 -11.119 1.00 80.19 73 GLU A CA 1
ATOM 560 C C . GLU A 1 73 ? 13.030 -2.288 -12.493 1.00 80.19 73 GLU A C 1
ATOM 562 O O . GLU A 1 73 ? 14.210 -2.229 -12.837 1.00 80.19 73 GLU A O 1
ATOM 567 N N . ALA A 1 74 ? 12.085 -2.748 -13.320 1.00 74.19 74 ALA A N 1
ATOM 568 C CA . ALA A 1 74 ? 12.372 -3.206 -14.681 1.00 74.19 74 ALA A CA 1
ATOM 569 C C . ALA A 1 74 ? 12.892 -2.074 -15.589 1.00 74.19 74 ALA A C 1
ATOM 571 O O . ALA A 1 74 ? 13.792 -2.294 -16.405 1.00 74.19 74 ALA A O 1
ATOM 572 N N . GLN A 1 75 ? 12.357 -0.859 -15.431 1.00 69.19 75 GLN A N 1
ATOM 573 C CA . GLN A 1 75 ? 12.831 0.338 -16.130 1.00 69.19 75 GLN A CA 1
ATOM 574 C C . GLN A 1 75 ? 14.218 0.770 -15.641 1.00 69.19 75 GLN A C 1
ATOM 576 O O . GLN A 1 75 ? 15.091 1.048 -16.463 1.00 69.19 75 GLN A O 1
ATOM 581 N N . ALA A 1 76 ? 14.446 0.777 -14.325 1.00 68.38 76 ALA A N 1
ATOM 582 C CA . ALA A 1 76 ? 15.743 1.087 -13.726 1.00 68.38 76 ALA A CA 1
ATOM 583 C C . ALA A 1 76 ? 16.821 0.059 -14.116 1.00 68.38 76 ALA A C 1
ATOM 585 O O . ALA A 1 76 ? 17.980 0.422 -14.300 1.00 68.38 76 ALA A O 1
ATOM 586 N N . ALA A 1 77 ? 16.435 -1.206 -14.306 1.00 65.69 77 ALA A N 1
ATOM 587 C CA . ALA A 1 77 ? 17.306 -2.276 -14.784 1.00 65.69 77 ALA A CA 1
ATOM 588 C C . ALA A 1 77 ? 17.578 -2.234 -16.305 1.00 65.69 77 ALA A C 1
ATOM 590 O O . ALA A 1 77 ? 18.352 -3.050 -16.804 1.00 65.69 77 ALA A O 1
ATOM 591 N N . GLY A 1 78 ? 16.977 -1.298 -17.054 1.00 56.41 78 GLY A N 1
ATOM 592 C CA . GLY A 1 78 ? 17.286 -1.061 -18.468 1.00 56.41 78 GLY A CA 1
ATOM 593 C C . GLY A 1 78 ? 16.884 -2.188 -19.426 1.00 56.41 78 GLY A C 1
ATOM 594 O O . GLY A 1 78 ? 17.486 -2.314 -20.490 1.00 5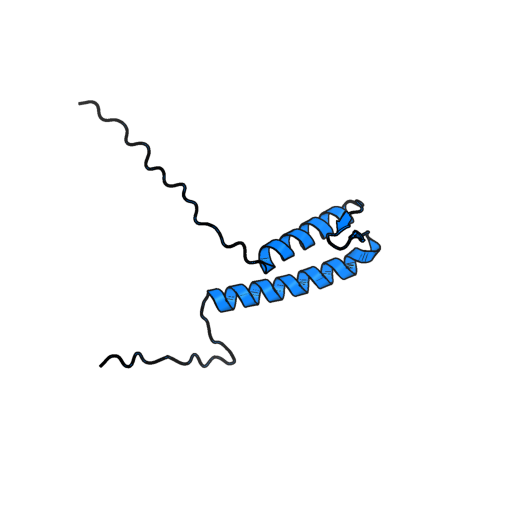6.41 78 GLY A O 1
ATOM 595 N N . ALA A 1 79 ? 15.899 -3.022 -19.078 1.00 53.69 79 ALA A N 1
ATOM 596 C CA . ALA A 1 79 ? 15.560 -4.211 -19.861 1.00 53.69 79 ALA A CA 1
ATOM 597 C C . ALA A 1 79 ? 14.371 -3.974 -20.820 1.00 53.69 79 ALA A C 1
ATOM 599 O O . ALA A 1 79 ? 13.223 -3.927 -20.368 1.00 53.69 79 ALA A O 1
ATOM 600 N N . PRO A 1 80 ? 14.575 -3.905 -22.154 1.00 53.62 80 PRO A N 1
ATOM 601 C CA . PRO A 1 80 ? 13.470 -3.963 -23.096 1.00 53.62 80 PRO A CA 1
ATOM 602 C C . PRO A 1 80 ? 13.091 -5.433 -23.288 1.00 53.62 80 PRO A C 1
ATOM 604 O O . PRO A 1 80 ? 13.768 -6.172 -23.999 1.00 53.62 80 PRO A O 1
ATOM 607 N N . THR A 1 81 ? 12.018 -5.892 -22.644 1.00 56.00 81 THR A N 1
ATOM 608 C CA . THR A 1 81 ? 11.496 -7.242 -22.902 1.00 56.00 81 THR A CA 1
ATOM 609 C C . THR A 1 81 ? 9.982 -7.234 -23.066 1.00 56.00 81 THR A C 1
ATOM 611 O O . THR A 1 81 ? 9.213 -7.553 -22.168 1.00 56.00 81 THR A O 1
ATOM 614 N N . ILE A 1 82 ? 9.542 -6.919 -24.283 1.00 51.03 82 ILE A N 1
ATOM 615 C CA . ILE A 1 82 ? 8.255 -7.398 -24.788 1.00 51.03 82 ILE A CA 1
ATOM 616 C C . ILE A 1 82 ? 8.597 -8.506 -25.785 1.00 51.03 82 ILE A C 1
ATOM 618 O O . ILE A 1 82 ? 9.070 -8.245 -26.885 1.00 51.03 82 ILE A O 1
ATOM 622 N N . GLY A 1 83 ? 8.439 -9.760 -25.356 1.00 56.59 83 GLY A N 1
ATOM 623 C CA . GLY A 1 83 ? 8.554 -10.928 -26.239 1.00 56.59 83 GLY A CA 1
ATOM 624 C C . GLY A 1 83 ? 9.969 -11.435 -26.551 1.00 56.59 83 GLY A C 1
ATOM 625 O O . GLY A 1 83 ? 10.144 -12.106 -27.560 1.00 56.59 83 GLY A O 1
ATOM 626 N N . GLY A 1 84 ? 10.978 -11.151 -25.718 1.00 52.12 84 GLY A N 1
ATOM 627 C CA . GLY A 1 84 ? 12.312 -11.765 -25.849 1.00 52.12 84 GLY A CA 1
ATOM 628 C C . GLY A 1 84 ? 13.187 -11.243 -26.998 1.00 52.12 84 GLY A C 1
ATOM 629 O O . GLY A 1 84 ? 14.260 -11.790 -27.238 1.00 52.12 84 GLY A O 1
ATOM 630 N N . LEU A 1 85 ? 12.782 -10.174 -27.683 1.00 52.75 85 LEU A N 1
ATOM 631 C CA . LEU A 1 85 ? 13.609 -9.491 -28.676 1.00 52.75 85 LEU A CA 1
ATOM 632 C C . LEU A 1 85 ? 14.196 -8.224 -28.051 1.00 52.75 85 LEU A C 1
ATOM 634 O O . LEU A 1 85 ? 13.623 -7.139 -28.138 1.00 52.75 85 LEU A O 1
ATOM 638 N N . GLY A 1 86 ? 15.341 -8.378 -27.387 1.00 54.47 86 GLY A N 1
ATOM 639 C CA . GLY A 1 86 ? 16.171 -7.238 -27.014 1.00 54.47 86 GLY A CA 1
ATOM 640 C C . GLY A 1 86 ? 16.737 -6.616 -28.287 1.00 54.47 86 GLY A C 1
ATOM 641 O O . GLY A 1 86 ? 17.496 -7.265 -29.005 1.00 54.47 86 GLY A O 1
ATOM 642 N N . TYR A 1 87 ? 16.358 -5.378 -28.600 1.00 52.41 87 TYR A N 1
ATOM 643 C CA . TYR A 1 87 ? 17.019 -4.649 -29.676 1.00 52.41 87 TYR A CA 1
ATOM 644 C C . TYR A 1 87 ? 18.410 -4.244 -29.178 1.00 52.41 87 TYR A C 1
ATOM 646 O O . TYR A 1 87 ? 18.562 -3.431 -28.267 1.00 52.41 87 TYR A O 1
ATOM 654 N N . ALA A 1 88 ? 19.446 -4.853 -29.750 1.00 59.41 88 ALA A N 1
ATOM 655 C CA . ALA A 1 88 ? 20.804 -4.369 -29.581 1.00 59.41 88 ALA A CA 1
ATOM 656 C C . ALA A 1 88 ? 20.912 -3.044 -30.342 1.00 59.41 88 ALA A C 1
ATOM 658 O O . ALA A 1 88 ? 20.906 -3.025 -31.573 1.00 59.41 88 ALA A O 1
ATOM 659 N N . VAL A 1 89 ? 20.989 -1.925 -29.622 1.00 56.03 89 VAL A N 1
ATOM 660 C CA . VAL A 1 89 ? 21.451 -0.668 -30.215 1.00 56.03 89 VAL A CA 1
ATOM 661 C C . VAL A 1 89 ? 22.924 -0.874 -30.548 1.00 56.03 89 VAL A C 1
ATOM 663 O O . VAL A 1 89 ? 23.783 -0.837 -29.669 1.00 56.03 89 VAL A O 1
ATOM 666 N N . ALA A 1 90 ? 23.211 -1.164 -31.816 1.00 49.81 90 ALA A N 1
ATOM 667 C CA . ALA A 1 90 ? 24.572 -1.147 -32.321 1.00 49.81 90 ALA A CA 1
ATOM 668 C C . ALA A 1 90 ? 25.142 0.263 -32.114 1.00 49.81 90 ALA A C 1
ATOM 670 O O . ALA A 1 90 ? 24.554 1.257 -32.543 1.00 49.81 90 ALA A O 1
ATOM 671 N N . ARG A 1 91 ? 26.279 0.342 -31.422 1.00 56.56 91 ARG A N 1
ATOM 672 C CA . ARG A 1 91 ? 27.043 1.572 -31.247 1.00 56.56 91 ARG A CA 1
ATOM 673 C C . ARG A 1 91 ? 27.704 1.900 -32.590 1.00 56.56 91 ARG A C 1
ATOM 675 O O . ARG A 1 91 ? 28.623 1.204 -33.002 1.00 56.56 91 ARG A O 1
ATOM 682 N N . LEU A 1 92 ? 27.175 2.903 -33.288 1.00 59.03 92 LEU A N 1
ATOM 683 C CA . LEU A 1 92 ? 27.606 3.375 -34.614 1.00 59.03 92 LEU A CA 1
ATOM 684 C C . LEU A 1 92 ? 28.765 4.387 -34.523 1.00 59.03 92 LEU A C 1
ATOM 686 O O . LEU A 1 92 ? 28.822 5.335 -35.301 1.00 59.03 92 LEU A O 1
ATOM 690 N N . ASP A 1 93 ? 29.674 4.202 -33.568 1.00 57.75 93 ASP A N 1
ATOM 691 C CA . ASP A 1 93 ? 30.894 5.004 -33.478 1.00 57.75 93 ASP A CA 1
ATOM 692 C C . ASP A 1 93 ? 31.991 4.244 -34.246 1.00 57.75 93 ASP A C 1
ATOM 694 O O . ASP A 1 93 ? 32.626 3.339 -33.700 1.00 57.75 93 ASP A O 1
ATOM 698 N N . GLY A 1 94 ? 32.088 4.532 -35.550 1.00 47.84 94 GLY A N 1
ATOM 699 C CA . GLY A 1 94 ? 33.136 4.038 -36.453 1.00 47.84 94 GLY A CA 1
ATOM 700 C 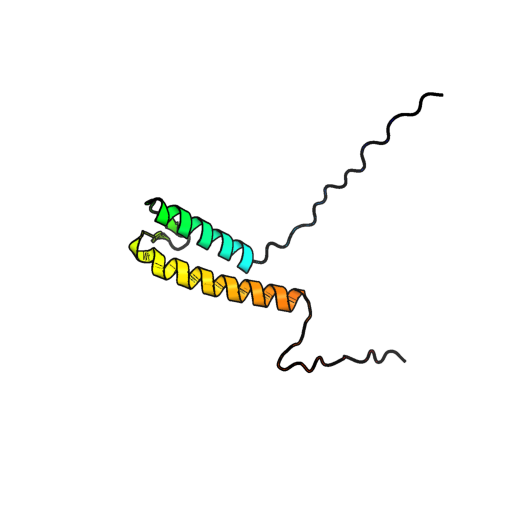C . GLY A 1 94 ? 34.480 4.730 -36.272 1.00 47.84 94 GLY A C 1
ATOM 701 O O . GLY A 1 94 ? 34.517 5.826 -35.668 1.00 47.84 94 GLY A O 1
#

pLDDT: mean 72.75, std 16.68, range [39.72, 92.0]

Sequence (94 aa):
MRLHPSGQCPQSTFGGIAVSTATDMLAKYLAAESALTEGKSISWVDGRQLTREDLAEIRKGRKEWERRVAAEEAQAAGAPTIGGLGYAVARLDG